Protein AF-A0A1W9R0T4-F1 (afdb_monomer_lite)

Radius of gyration: 16.31 Å; chains: 1; bounding box: 42×22×30 Å

Sequence (49 aa):
MKNLPIGIQEFSKLIENNYLYIDKTEYIHKLITTGSYYFLSRPRRFGKS

Foldseek 3Di:
DFAACVPPDDPVVCVVRVHDDDDCPVVVVCVVPPDDDDDDDPDDPPDDD

Structure (mmCIF, N/CA/C/O backbone):
data_AF-A0A1W9R0T4-F1
#
_entry.id   AF-A0A1W9R0T4-F1
#
loop_
_atom_site.group_PDB
_atom_site.id
_atom_site.type_symbol
_atom_site.label_atom_id
_atom_site.label_alt_id
_atom_site.label_comp_id
_atom_site.label_asym_id
_atom_site.label_entity_id
_atom_site.label_seq_id
_atom_site.pdbx_PDB_ins_code
_atom_site.Cartn_x
_atom_site.Cartn_y
_atom_site.Cartn_z
_atom_site.occupancy
_atom_site.B_iso_or_equiv
_atom_site.auth_seq_id
_atom_site.auth_comp_id
_atom_site.auth_asym_id
_atom_site.auth_atom_id
_atom_site.pdbx_PDB_model_num
ATOM 1 N N . MET A 1 1 ? -15.881 14.281 5.023 1.00 81.19 1 MET A N 1
ATOM 2 C CA . MET A 1 1 ? -14.554 13.770 4.603 1.00 81.19 1 MET A CA 1
ATOM 3 C C . MET A 1 1 ? -14.193 12.589 5.494 1.00 81.19 1 MET A C 1
ATOM 5 O O . MET A 1 1 ? -14.535 12.644 6.667 1.00 81.19 1 MET A O 1
ATOM 9 N N . LYS A 1 2 ? -13.580 11.522 4.959 1.00 86.88 2 LYS A N 1
ATOM 10 C CA . LYS A 1 2 ? -13.120 10.378 5.771 1.00 86.88 2 LYS A CA 1
ATOM 11 C C . LYS A 1 2 ? -11.745 10.676 6.372 1.00 86.88 2 LYS A C 1
ATOM 13 O O . LYS A 1 2 ? -10.924 11.308 5.711 1.00 86.88 2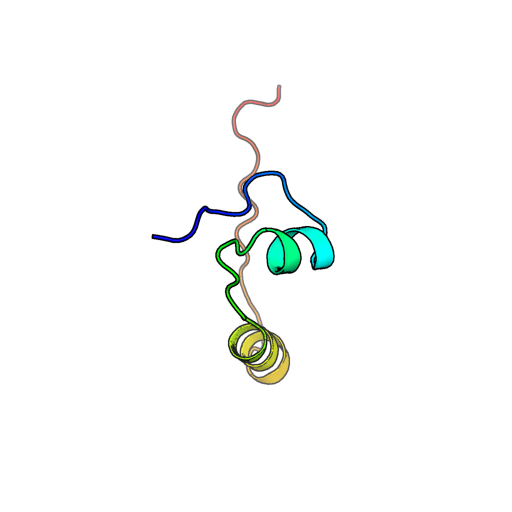 LYS A O 1
ATOM 18 N N . ASN A 1 3 ? -11.496 10.206 7.592 1.00 92.19 3 ASN A N 1
ATOM 19 C CA . ASN A 1 3 ? -10.198 10.363 8.247 1.00 92.19 3 ASN A CA 1
ATOM 20 C C . ASN A 1 3 ? -9.125 9.505 7.559 1.00 92.19 3 ASN A C 1
ATOM 22 O O . ASN A 1 3 ? -9.423 8.434 7.024 1.00 92.19 3 ASN A O 1
ATOM 26 N N . LEU A 1 4 ? -7.870 9.958 7.597 1.00 94.75 4 LEU A N 1
ATOM 27 C CA . LEU A 1 4 ? -6.727 9.166 7.140 1.00 94.75 4 LEU A CA 1
ATOM 28 C C . LEU A 1 4 ? -6.328 8.143 8.220 1.00 94.75 4 LEU A C 1
ATOM 30 O O . LEU A 1 4 ? -6.288 8.510 9.396 1.00 94.75 4 LEU A O 1
ATOM 34 N N . PRO A 1 5 ? -5.989 6.892 7.858 1.00 94.38 5 PRO A N 1
ATOM 35 C CA . PRO A 1 5 ? -5.626 5.843 8.815 1.00 94.38 5 PRO A CA 1
ATOM 36 C C . PRO A 1 5 ? -4.165 5.971 9.296 1.00 94.38 5 PRO A C 1
ATOM 38 O O . PRO A 1 5 ? -3.390 5.018 9.249 1.00 94.38 5 PRO A O 1
ATOM 41 N N . ILE A 1 6 ? -3.741 7.165 9.728 1.00 93.75 6 ILE A N 1
ATOM 42 C CA . ILE A 1 6 ? -2.364 7.393 10.196 1.00 93.75 6 ILE A CA 1
ATOM 43 C C . ILE A 1 6 ? -2.140 6.611 11.494 1.00 93.75 6 ILE A C 1
ATOM 45 O O . ILE A 1 6 ? -2.853 6.804 12.473 1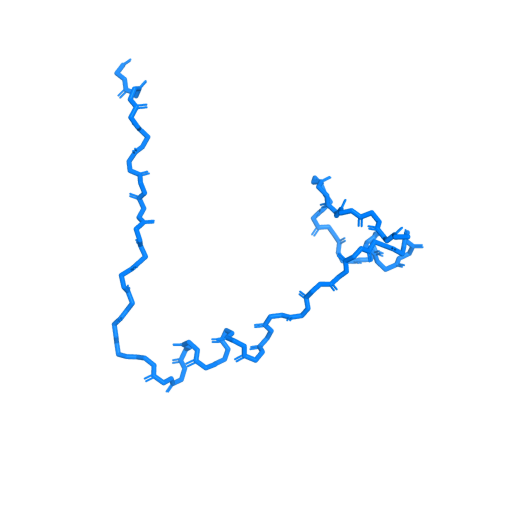.00 93.75 6 ILE A O 1
ATOM 49 N N . GLY A 1 7 ? -1.143 5.724 11.498 1.00 92.00 7 GLY A N 1
ATOM 50 C CA . GLY A 1 7 ? -0.827 4.876 12.652 1.00 92.00 7 GLY A CA 1
ATOM 51 C C . GLY A 1 7 ? -1.722 3.640 12.808 1.00 92.00 7 GLY A C 1
ATOM 52 O O . GLY A 1 7 ? -1.481 2.845 13.712 1.00 92.00 7 GLY A O 1
ATOM 53 N N . ILE A 1 8 ? -2.703 3.430 11.924 1.00 92.69 8 ILE A N 1
ATOM 54 C CA . ILE A 1 8 ? -3.550 2.230 11.918 1.00 92.69 8 ILE A CA 1
ATOM 55 C C . ILE A 1 8 ? -2.987 1.244 10.899 1.00 92.69 8 ILE A C 1
ATOM 57 O O . ILE A 1 8 ? -2.878 1.554 9.715 1.00 92.69 8 ILE A O 1
ATOM 61 N N . GLN A 1 9 ? -2.621 0.053 11.367 1.00 90.38 9 GLN A N 1
ATOM 62 C CA . GLN A 1 9 ? -2.018 -0.994 10.533 1.00 90.38 9 GLN A CA 1
ATOM 63 C C . GLN A 1 9 ? -2.962 -2.177 10.278 1.00 90.38 9 GLN A C 1
ATOM 65 O O . GLN A 1 9 ? -2.713 -2.981 9.386 1.00 90.38 9 GLN A O 1
ATOM 70 N N . GLU A 1 10 ? -4.056 -2.279 11.034 1.00 95.06 10 GLU A N 1
ATOM 71 C CA . GLU A 1 10 ? -5.034 -3.357 10.899 1.00 95.06 10 GLU A CA 1
ATOM 72 C C . GLU A 1 10 ? -6.184 -2.959 9.975 1.00 95.06 10 GLU A C 1
ATOM 74 O O . GLU A 1 10 ? -6.783 -1.890 10.118 1.00 95.06 10 GLU A O 1
ATOM 79 N N . PHE A 1 11 ? -6.528 -3.855 9.050 1.00 93.44 11 PHE A N 1
ATOM 80 C CA . PHE A 1 11 ? -7.599 -3.627 8.083 1.00 93.44 11 PHE A CA 1
ATOM 81 C C . PHE A 1 11 ? -8.991 -3.617 8.728 1.00 93.44 11 PHE A C 1
ATOM 83 O O . PHE A 1 11 ? -9.802 -2.759 8.391 1.00 93.44 11 PHE A O 1
ATOM 90 N N . SER A 1 12 ? -9.257 -4.502 9.693 1.00 95.94 12 SER A N 1
ATOM 91 C CA . SER A 1 12 ? -10.531 -4.537 10.432 1.00 95.94 12 SER A CA 1
ATOM 92 C C . SER A 1 12 ? -10.847 -3.184 11.070 1.00 95.94 12 SER A C 1
ATOM 94 O O . SER A 1 12 ? -11.895 -2.605 10.795 1.00 95.94 12 SER A O 1
ATOM 96 N N . LYS A 1 13 ? -9.882 -2.607 11.801 1.00 95.44 13 LYS A N 1
ATOM 97 C CA . LYS A 1 13 ? -10.001 -1.270 12.406 1.00 95.44 13 LYS A CA 1
ATOM 98 C C . LYS A 1 13 ? -10.274 -0.174 11.379 1.00 95.44 13 LYS A C 1
ATOM 100 O O . LYS A 1 13 ? -10.969 0.789 11.692 1.00 95.44 13 LYS A O 1
ATOM 105 N N . LEU A 1 14 ? -9.722 -0.287 10.172 1.00 95.12 14 LEU A N 1
ATOM 106 C CA . LEU A 1 14 ? -9.955 0.674 9.095 1.00 95.12 14 LEU A CA 1
ATOM 107 C C . LEU A 1 14 ? -11.430 0.650 8.658 1.00 95.12 14 LEU A C 1
ATOM 109 O O . LEU A 1 14 ? -12.051 1.711 8.558 1.00 95.12 14 LEU A O 1
ATOM 113 N N . ILE A 1 15 ? -11.987 -0.549 8.452 1.00 94.31 15 ILE A N 1
ATOM 114 C CA . ILE A 1 15 ? -13.376 -0.761 8.020 1.00 94.31 15 ILE A CA 1
ATOM 115 C C . ILE A 1 15 ? -14.370 -0.384 9.120 1.00 94.31 15 ILE A C 1
ATOM 117 O O . ILE A 1 15 ? -15.265 0.423 8.873 1.00 94.31 15 ILE A O 1
ATOM 121 N N . GLU A 1 16 ? -14.185 -0.910 10.333 1.00 96.50 16 GLU A N 1
ATOM 122 C CA . GLU A 1 16 ? -15.076 -0.682 11.480 1.00 96.50 16 GLU A CA 1
ATOM 123 C C . GLU A 1 16 ? -15.219 0.807 11.813 1.00 96.50 16 GLU A C 1
ATOM 125 O O . GLU A 1 16 ? -16.314 1.285 12.097 1.00 96.50 16 GLU A O 1
ATOM 130 N N . ASN A 1 17 ? -14.123 1.563 11.708 1.00 94.69 17 ASN A N 1
ATOM 131 C CA . ASN A 1 17 ? -14.099 2.992 12.017 1.00 94.69 17 ASN A CA 1
ATOM 132 C C . ASN A 1 17 ? -14.270 3.892 10.774 1.00 94.69 17 ASN A C 1
ATOM 134 O O . ASN A 1 17 ? -14.070 5.105 10.858 1.00 94.69 17 ASN A O 1
ATOM 138 N N . ASN A 1 18 ? -14.631 3.322 9.617 1.00 94.50 18 ASN A N 1
ATOM 139 C CA . ASN A 1 18 ? -14.922 4.041 8.368 1.00 94.50 18 ASN A CA 1
ATOM 140 C C . ASN A 1 18 ? -13.820 5.036 7.929 1.00 94.50 18 ASN A C 1
ATOM 142 O O . ASN A 1 18 ? -14.097 6.149 7.462 1.00 94.50 18 ASN A O 1
ATO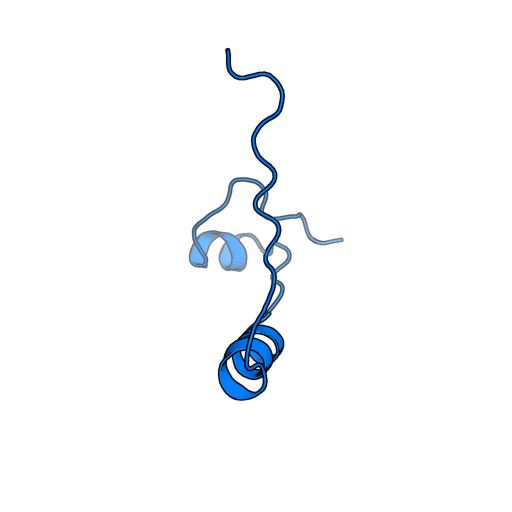M 146 N N . TYR A 1 19 ? -12.554 4.633 8.062 1.00 96.12 19 TYR A N 1
ATOM 147 C CA . TYR A 1 19 ? -11.410 5.398 7.560 1.00 96.12 19 TYR A CA 1
ATOM 148 C C . TYR A 1 19 ? -11.346 5.387 6.025 1.00 96.12 19 TYR A C 1
ATOM 150 O O . TYR A 1 19 ? -12.013 4.608 5.337 1.00 96.12 19 TYR A O 1
ATOM 158 N N . LEU A 1 20 ? -10.525 6.273 5.460 1.00 94.69 20 LEU A N 1
ATOM 159 C CA . LEU A 1 20 ? -10.221 6.247 4.036 1.00 94.69 20 LEU A CA 1
ATOM 160 C C . LEU A 1 20 ? -9.378 5.007 3.700 1.00 94.69 20 LEU A C 1
ATOM 162 O O . LEU A 1 20 ? -8.221 4.905 4.104 1.00 94.69 20 LEU A O 1
ATOM 166 N N . TYR A 1 21 ? -9.955 4.098 2.918 1.00 92.56 21 TYR A N 1
ATOM 167 C CA . TYR A 1 21 ? -9.247 2.995 2.277 1.00 92.56 21 TYR A CA 1
ATOM 168 C C . TYR A 1 21 ? -8.942 3.355 0.822 1.00 92.56 21 TYR A C 1
ATOM 170 O O . TYR A 1 21 ? -9.810 3.881 0.126 1.00 92.56 21 TYR A O 1
A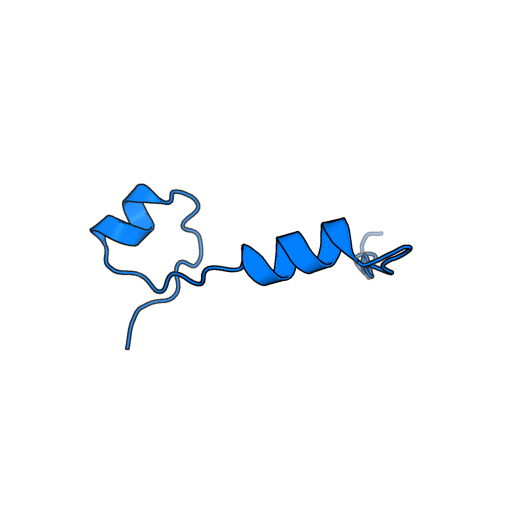TOM 178 N N . ILE A 1 22 ? -7.725 3.063 0.362 1.00 90.94 22 ILE A N 1
ATOM 179 C CA . ILE A 1 22 ? -7.331 3.218 -1.042 1.00 90.94 22 ILE A CA 1
ATOM 180 C C . ILE A 1 22 ? -6.825 1.865 -1.520 1.00 90.94 22 ILE A C 1
ATOM 182 O O . ILE A 1 22 ? -5.763 1.417 -1.081 1.00 90.94 22 ILE A O 1
ATOM 186 N N . ASP A 1 23 ? -7.570 1.242 -2.427 1.00 92.62 23 ASP A N 1
ATOM 187 C CA . ASP A 1 23 ? -7.121 0.029 -3.096 1.00 92.62 23 ASP A CA 1
ATOM 188 C C . ASP A 1 23 ? -6.038 0.375 -4.128 1.00 92.62 23 ASP A C 1
ATOM 190 O O . ASP A 1 23 ? -6.212 1.251 -4.975 1.00 92.62 23 ASP A O 1
ATOM 194 N N . LYS A 1 24 ? -4.888 -0.295 -4.028 1.00 94.50 24 LYS A N 1
ATOM 195 C CA . LYS A 1 24 ? -3.749 -0.134 -4.944 1.00 94.50 24 LYS A CA 1
ATOM 196 C C . LYS A 1 24 ? -3.427 -1.419 -5.704 1.00 94.50 24 LYS A C 1
ATOM 198 O O . LYS A 1 24 ? -2.399 -1.475 -6.377 1.00 94.50 24 LYS A O 1
ATOM 203 N N . THR A 1 25 ? -4.278 -2.439 -5.595 1.00 96.31 25 THR A N 1
ATOM 204 C CA . THR A 1 25 ? -4.037 -3.784 -6.128 1.00 96.31 25 THR A CA 1
ATOM 205 C C . THR A 1 25 ? -3.743 -3.758 -7.624 1.00 96.31 25 THR A C 1
ATOM 207 O O . THR A 1 25 ? -2.750 -4.338 -8.054 1.00 96.31 25 THR A O 1
ATOM 210 N N . GLU A 1 26 ? -4.526 -3.014 -8.411 1.00 96.25 26 GLU A N 1
ATOM 211 C CA . GLU A 1 26 ? -4.314 -2.887 -9.859 1.00 96.25 26 GLU A CA 1
ATOM 212 C C . GLU A 1 26 ? -2.930 -2.309 -10.193 1.00 96.25 26 GLU A C 1
ATOM 214 O O . GLU A 1 26 ? -2.187 -2.866 -11.005 1.00 96.25 26 GLU A O 1
ATOM 219 N N . TYR A 1 27 ? -2.548 -1.214 -9.531 1.00 94.44 27 TYR A N 1
ATOM 220 C CA . TYR A 1 27 ? -1.257 -0.568 -9.759 1.00 94.44 27 TYR A CA 1
ATOM 221 C C . TYR A 1 27 ? -0.096 -1.489 -9.399 1.00 94.44 27 TYR A C 1
ATOM 223 O O . TYR A 1 27 ? 0.863 -1.574 -10.161 1.00 94.44 27 TYR A O 1
ATOM 231 N N . ILE A 1 28 ? -0.195 -2.196 -8.270 1.00 94.12 28 ILE A N 1
ATOM 232 C CA . ILE A 1 28 ? 0.807 -3.172 -7.831 1.00 94.12 28 ILE A CA 1
ATOM 233 C C . ILE A 1 28 ? 0.909 -4.316 -8.843 1.00 94.12 28 ILE A C 1
ATOM 235 O O . ILE A 1 28 ? 2.013 -4.665 -9.256 1.00 94.12 28 ILE A O 1
ATOM 239 N N . HIS A 1 29 ? -0.224 -4.862 -9.289 1.00 95.94 29 HIS A N 1
ATOM 240 C CA . HIS A 1 29 ? -0.264 -5.931 -10.281 1.00 95.94 29 HIS A CA 1
ATOM 241 C C . HIS A 1 29 ? 0.417 -5.512 -11.587 1.00 95.94 29 HIS A C 1
ATOM 243 O O . HIS A 1 29 ? 1.268 -6.237 -12.103 1.00 95.94 29 HIS A O 1
ATOM 249 N N . LYS A 1 30 ? 0.111 -4.312 -12.093 1.00 94.75 30 LYS A N 1
ATOM 250 C CA . LYS A 1 30 ? 0.768 -3.756 -13.280 1.00 94.75 30 LYS A CA 1
ATOM 251 C C . LYS A 1 30 ? 2.272 -3.594 -13.063 1.00 94.75 30 LYS A C 1
ATOM 253 O O . LYS A 1 30 ? 3.050 -3.933 -13.951 1.00 94.75 30 LYS A O 1
ATOM 258 N N . LEU A 1 31 ? 2.686 -3.130 -11.883 1.00 93.25 31 LEU A N 1
ATOM 259 C CA . LEU A 1 31 ? 4.097 -2.979 -11.521 1.00 93.25 31 LEU A CA 1
ATOM 260 C C . LEU A 1 31 ? 4.836 -4.324 -11.570 1.00 93.25 31 LEU A C 1
ATOM 262 O O . LEU A 1 31 ? 5.925 -4.408 -12.115 1.00 93.25 31 LEU A O 1
ATOM 266 N N . ILE A 1 32 ? 4.226 -5.394 -11.064 1.00 92.06 32 ILE A N 1
ATOM 267 C CA . ILE A 1 32 ? 4.850 -6.725 -11.019 1.00 92.06 32 ILE A CA 1
ATOM 268 C C . ILE A 1 32 ? 4.866 -7.403 -12.396 1.00 92.06 32 ILE A C 1
ATOM 270 O O . ILE A 1 32 ? 5.810 -8.120 -12.712 1.00 92.06 32 ILE A O 1
ATOM 274 N N . THR A 1 33 ? 3.829 -7.201 -13.212 1.00 95.56 33 THR A N 1
ATOM 275 C CA . THR A 1 33 ? 3.642 -7.964 -14.460 1.00 95.56 33 THR A CA 1
ATOM 276 C C . THR A 1 33 ? 4.169 -7.276 -15.714 1.00 95.56 33 THR A C 1
ATOM 278 O O . THR A 1 33 ? 4.406 -7.956 -16.708 1.00 95.56 33 THR A O 1
ATOM 281 N N . THR A 1 34 ? 4.353 -5.951 -15.703 1.00 93.12 34 THR A N 1
ATOM 282 C CA . THR A 1 34 ? 4.720 -5.198 -16.920 1.00 93.12 34 THR A CA 1
ATOM 283 C C . THR A 1 34 ? 6.113 -4.585 -16.893 1.00 93.12 34 THR A C 1
ATOM 285 O O . THR A 1 34 ? 6.653 -4.275 -17.954 1.00 93.12 34 THR A O 1
ATOM 288 N N . GLY A 1 35 ? 6.714 -4.384 -15.720 1.00 81.06 35 GLY A N 1
ATOM 289 C CA . GLY A 1 35 ? 8.019 -3.739 -15.641 1.00 81.06 35 GLY A CA 1
ATOM 290 C C . GLY A 1 35 ? 9.180 -4.710 -15.584 1.00 81.06 35 GLY A C 1
ATOM 291 O O . GLY A 1 35 ? 9.137 -5.719 -14.890 1.00 81.06 35 GLY A 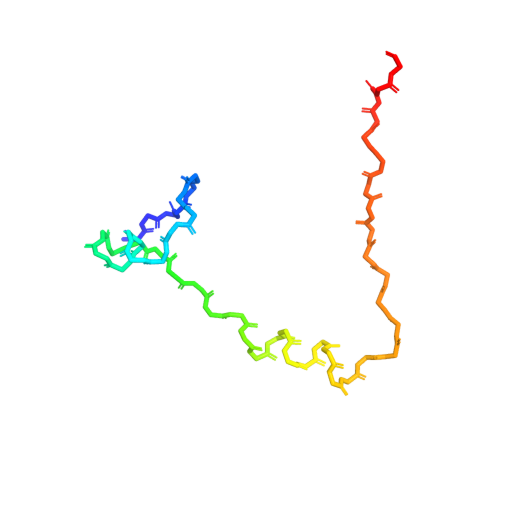O 1
ATOM 292 N N . SER A 1 36 ? 10.259 -4.355 -16.277 1.00 77.88 36 SER A N 1
ATOM 293 C CA . SER A 1 36 ? 11.524 -5.090 -16.219 1.00 77.88 36 SER A CA 1
ATOM 294 C C . SER A 1 36 ? 12.416 -4.605 -15.071 1.00 77.88 36 SER A C 1
ATOM 296 O O . SER A 1 36 ? 12.968 -5.417 -14.337 1.00 77.88 36 SER A O 1
ATOM 298 N N . TYR A 1 37 ? 12.530 -3.284 -14.881 1.00 83.69 37 TYR A N 1
ATOM 299 C CA . TYR A 1 37 ? 13.338 -2.675 -13.821 1.00 83.69 37 TYR A CA 1
ATOM 300 C C . TYR A 1 37 ? 12.674 -1.406 -13.287 1.00 83.69 37 TYR A C 1
ATOM 302 O O . TYR A 1 37 ? 12.355 -0.496 -14.050 1.00 83.69 37 TYR A O 1
ATOM 310 N N . TYR A 1 38 ? 12.524 -1.323 -11.965 1.00 87.62 38 TYR A N 1
ATOM 311 C CA . TYR A 1 38 ? 12.060 -0.118 -11.279 1.00 87.62 38 TYR A CA 1
ATOM 312 C C . TYR A 1 38 ? 13.165 0.429 -10.385 1.00 87.62 38 TYR A C 1
ATOM 314 O O . TYR A 1 38 ? 13.643 -0.254 -9.479 1.00 87.62 38 TYR A O 1
ATOM 322 N N . PHE A 1 39 ? 13.543 1.688 -10.605 1.00 86.38 39 PHE A N 1
ATOM 323 C CA . PHE A 1 39 ? 14.393 2.407 -9.668 1.00 86.38 39 PHE A CA 1
ATOM 324 C C . PHE A 1 39 ? 13.535 2.944 -8.520 1.00 86.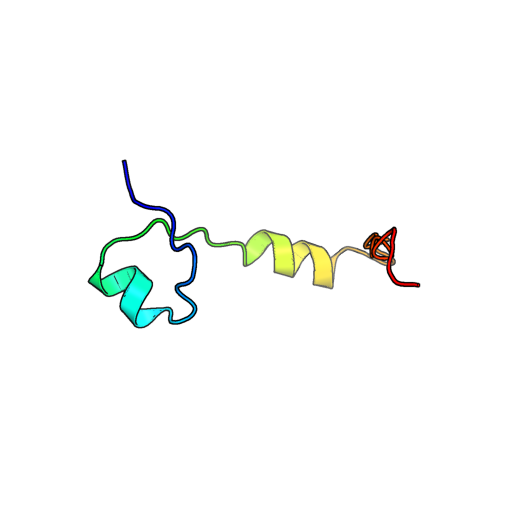38 39 PHE A C 1
ATOM 326 O O . PHE A 1 39 ? 12.877 3.977 -8.637 1.00 86.38 39 PHE A O 1
ATOM 333 N N . LEU A 1 40 ? 13.535 2.228 -7.399 1.00 86.44 40 LEU A N 1
ATOM 334 C CA . LEU A 1 40 ? 12.971 2.721 -6.148 1.00 86.44 40 LEU A CA 1
ATOM 335 C C . LEU A 1 40 ? 14.077 3.473 -5.419 1.00 86.44 40 LEU A C 1
ATOM 337 O O . LEU A 1 40 ? 14.965 2.853 -4.828 1.00 86.44 40 LEU A O 1
ATOM 341 N N . SER A 1 41 ? 14.046 4.808 -5.478 1.00 83.75 41 SER A N 1
ATOM 342 C CA . SER A 1 41 ? 14.971 5.607 -4.685 1.00 83.75 41 SER A CA 1
ATOM 343 C C . SER A 1 41 ? 14.780 5.211 -3.220 1.00 83.75 41 SER A C 1
ATOM 345 O O . SER A 1 41 ? 13.705 5.360 -2.645 1.00 83.75 41 SER A O 1
ATOM 347 N N . ARG A 1 42 ? 15.814 4.620 -2.614 1.00 78.69 42 ARG A N 1
ATOM 348 C CA . ARG A 1 42 ? 15.937 4.535 -1.159 1.00 78.69 42 ARG A CA 1
ATOM 349 C C . ARG A 1 42 ? 16.782 5.727 -0.747 1.00 78.69 42 ARG A C 1
ATOM 351 O O . ARG A 1 42 ? 18.009 5.625 -0.815 1.00 78.69 42 ARG A O 1
ATOM 358 N N . PRO A 1 43 ? 16.176 6.858 -0.350 1.00 79.31 43 PRO A N 1
ATOM 359 C CA . PRO A 1 43 ? 16.952 7.993 0.104 1.00 79.31 43 PRO A CA 1
ATOM 360 C C . PRO A 1 43 ? 17.754 7.526 1.316 1.00 79.31 43 PRO A C 1
ATOM 362 O O . PRO A 1 43 ? 17.190 7.060 2.312 1.00 79.31 43 PRO A O 1
ATOM 365 N N . ARG A 1 44 ? 19.084 7.590 1.231 1.00 77.06 44 ARG A N 1
ATOM 366 C CA . ARG A 1 44 ? 19.928 7.412 2.415 1.00 77.06 44 ARG A CA 1
ATOM 367 C C . ARG A 1 44 ? 19.519 8.511 3.391 1.00 77.06 44 ARG A C 1
ATOM 369 O O . ARG A 1 44 ? 19.398 9.664 2.981 1.00 77.06 44 ARG A O 1
ATOM 376 N N . ARG A 1 45 ? 19.265 8.162 4.659 1.00 75.44 45 ARG A N 1
ATOM 377 C CA . ARG A 1 45 ? 19.017 9.172 5.700 1.00 75.44 45 ARG A CA 1
ATOM 378 C C . ARG A 1 45 ? 20.244 10.077 5.737 1.00 75.44 45 ARG A C 1
ATOM 380 O O . ARG A 1 45 ? 21.299 9.651 6.198 1.00 75.44 45 ARG A O 1
ATOM 387 N N . PHE A 1 46 ? 20.108 11.286 5.209 1.00 68.44 46 PHE A N 1
ATOM 388 C CA . PHE A 1 46 ? 21.091 12.336 5.417 1.00 68.44 46 PHE A CA 1
ATOM 389 C C . PHE A 1 46 ? 21.151 12.609 6.926 1.00 68.44 46 PHE A C 1
ATOM 391 O O . PHE A 1 46 ? 20.105 12.734 7.562 1.00 68.44 46 PHE A O 1
ATOM 398 N N . GLY A 1 47 ? 22.353 12.629 7.506 1.00 69.44 47 GLY A N 1
ATOM 399 C CA . GLY A 1 47 ? 22.549 12.971 8.921 1.00 69.44 47 GLY A CA 1
ATOM 400 C C . GLY A 1 47 ? 22.518 11.815 9.927 1.00 69.44 47 GLY A C 1
ATOM 401 O O . GLY A 1 47 ? 22.241 12.053 11.097 1.00 69.44 47 GLY A O 1
ATOM 402 N N . LYS A 1 48 ? 22.798 10.569 9.521 1.00 58.66 48 LYS A N 1
ATOM 403 C CA . LYS A 1 48 ? 23.275 9.550 10.474 1.00 58.66 48 LYS A CA 1
ATOM 404 C C . LYS A 1 48 ? 24.798 9.446 10.388 1.00 58.66 48 LYS A C 1
ATOM 406 O O . LYS A 1 48 ? 25.311 8.734 9.527 1.00 58.66 48 LYS A O 1
ATOM 411 N N . SER A 1 49 ? 25.461 10.175 11.276 1.00 56.94 49 SER A N 1
ATOM 412 C CA . SER A 1 49 ? 26.851 10.020 11.717 1.00 56.94 49 SER A CA 1
ATOM 413 C C . SER A 1 49 ? 26.830 9.939 13.233 1.00 56.94 49 SER A C 1
ATOM 415 O O . SER A 1 49 ? 26.081 10.764 13.807 1.00 56.94 49 SER A O 1
#

Secondary structure (DSSP, 8-state):
-PPP-TT---HHHHHHTT------HHHHHHHHHH-S---------TT--

pLDDT: mean 88.39, std 9.59, range [56.94, 96.5]